Protein AF-A0A425DMA1-F1 (afdb_monomer_lite)

Organism: Aphanomyces astaci (NCBI:txid112090)

Secondary structure (DSSP, 8-state):
-PPPPPHHHHHHHHHHHHHHHHHHTHHHHHHHHT-TT-TT--EEE-SSS--EEETT--HHHHHHHHTSTT-----PPPP-PPPPP------------SS-HHHHHTTHHHHHTTT-S-TT------SSB--TT-TTTTTT---TT----TTT--SS--BSSSHHHHHHHHHH---

pLDDT: mean 86.54, std 12.73, range [43.91, 97.31]

Structure (mmCIF, N/CA/C/O backbone):
data_AF-A0A425DMA1-F1
#
_entry.id   AF-A0A425DMA1-F1
#
loop_
_atom_site.group_PDB
_atom_site.id
_atom_site.type_symbol
_atom_site.label_atom_id
_atom_site.label_alt_id
_atom_site.label_comp_id
_atom_site.label_asym_id
_atom_site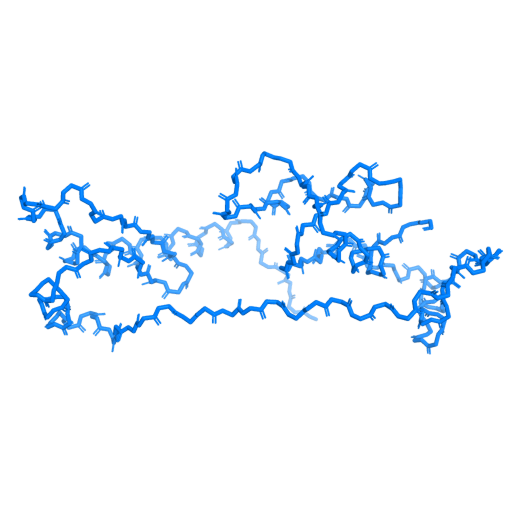.label_entity_id
_atom_site.label_seq_id
_atom_site.pdbx_PDB_ins_code
_atom_site.Cartn_x
_atom_site.Cartn_y
_atom_site.Cartn_z
_atom_site.occupancy
_atom_site.B_iso_or_equiv
_atom_site.auth_seq_id
_atom_site.auth_comp_id
_atom_site.auth_asym_id
_atom_site.auth_atom_id
_atom_site.pdbx_PDB_model_num
ATOM 1 N N . MET A 1 1 ? -14.440 -2.393 -22.912 1.00 43.91 1 MET A N 1
ATOM 2 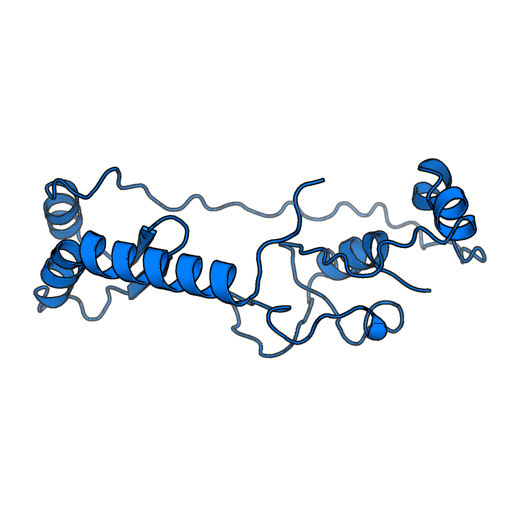C CA . MET A 1 1 ? -14.110 -2.270 -21.476 1.00 43.91 1 MET A CA 1
ATOM 3 C C . MET A 1 1 ? -14.973 -1.163 -20.894 1.00 43.91 1 MET A C 1
ATOM 5 O O . MET A 1 1 ? -15.218 -0.213 -21.632 1.00 43.91 1 MET A O 1
ATOM 9 N N . PRO A 1 2 ? -15.470 -1.274 -19.651 1.00 53.84 2 PRO A N 1
ATOM 10 C CA . PRO A 1 2 ? -16.084 -0.132 -18.979 1.00 53.84 2 PRO A CA 1
ATOM 11 C C . PRO A 1 2 ? -15.064 1.007 -18.866 1.00 53.84 2 PRO A C 1
ATOM 13 O O . PRO A 1 2 ? -13.867 0.754 -18.709 1.00 53.84 2 PRO A O 1
ATOM 16 N N . SER A 1 3 ? -15.529 2.249 -18.997 1.00 66.88 3 SER A N 1
ATOM 17 C CA . SER A 1 3 ? -14.685 3.427 -18.799 1.00 66.88 3 SER A CA 1
ATOM 18 C C . SER A 1 3 ? -14.119 3.430 -17.373 1.00 66.88 3 SER A C 1
ATOM 20 O O . SER A 1 3 ? -14.842 3.053 -16.447 1.00 66.88 3 SER A O 1
ATOM 22 N N . PRO A 1 4 ? -12.856 3.843 -17.171 1.00 73.25 4 PRO A N 1
ATOM 23 C CA . PRO A 1 4 ? -12.307 3.980 -15.830 1.00 73.25 4 PRO A CA 1
ATOM 24 C C . PRO A 1 4 ? -13.129 4.991 -15.008 1.00 73.25 4 PRO A C 1
ATOM 26 O O . PRO A 1 4 ? -13.660 5.949 -15.583 1.00 73.25 4 PRO A O 1
ATOM 29 N N . PRO A 1 5 ? -13.249 4.787 -13.683 1.00 76.94 5 PRO A N 1
ATOM 30 C CA . PRO A 1 5 ? -13.971 5.700 -12.805 1.00 76.94 5 PRO A CA 1
ATOM 31 C C . PRO A 1 5 ? -13.381 7.108 -12.882 1.00 76.94 5 PRO A C 1
ATOM 33 O O . PRO A 1 5 ? -12.170 7.289 -13.044 1.00 76.94 5 PRO A O 1
ATOM 36 N N . THR A 1 6 ? -14.236 8.121 -12.759 1.00 85.25 6 THR A N 1
ATOM 37 C CA . THR A 1 6 ? -13.772 9.509 -12.755 1.00 85.25 6 THR A CA 1
ATOM 38 C C . THR A 1 6 ? -13.055 9.838 -11.442 1.00 85.25 6 THR A C 1
ATOM 40 O O . THR A 1 6 ? -13.169 9.135 -10.430 1.00 85.25 6 THR A O 1
ATOM 43 N N . ALA A 1 7 ? -12.329 10.959 -11.419 1.00 79.88 7 ALA A N 1
ATOM 44 C CA . ALA A 1 7 ? -11.742 11.476 -10.183 1.00 79.88 7 ALA A CA 1
ATOM 45 C C . ALA A 1 7 ? -12.810 11.809 -9.118 1.00 79.88 7 ALA A C 1
ATOM 47 O O . ALA A 1 7 ? -12.528 11.726 -7.923 1.00 79.88 7 ALA A O 1
ATOM 48 N N . ALA A 1 8 ? -14.027 12.174 -9.541 1.00 83.69 8 ALA A N 1
ATOM 49 C CA . ALA A 1 8 ? -15.148 12.429 -8.641 1.00 83.69 8 ALA A CA 1
ATOM 50 C C . ALA A 1 8 ? -15.667 11.126 -8.018 1.00 83.69 8 ALA A C 1
ATOM 52 O O . ALA A 1 8 ? -15.777 11.050 -6.797 1.00 83.69 8 ALA A O 1
ATOM 53 N N . ASP A 1 9 ? -15.874 10.083 -8.829 1.00 85.94 9 ASP A N 1
ATOM 54 C CA . ASP A 1 9 ? -16.305 8.762 -8.346 1.00 85.94 9 ASP A CA 1
ATOM 55 C C . ASP A 1 9 ? -15.293 8.174 -7.356 1.00 85.94 9 ASP A C 1
ATOM 57 O O . ASP A 1 9 ? -15.656 7.669 -6.295 1.00 85.94 9 ASP A O 1
ATOM 61 N N . SER A 1 10 ? -14.001 8.307 -7.673 1.00 86.56 10 SER A N 1
ATOM 62 C CA . SER A 1 10 ? -12.915 7.830 -6.811 1.00 86.56 10 SER A CA 1
ATOM 63 C C . SER A 1 10 ? -12.895 8.557 -5.463 1.00 86.56 10 SER A C 1
ATOM 65 O O . SER A 1 10 ? -12.689 7.933 -4.425 1.00 86.56 10 SER A O 1
ATOM 67 N N . ARG A 1 11 ? -13.142 9.873 -5.455 1.00 90.06 11 ARG A N 1
ATOM 68 C CA . ARG A 1 11 ? -13.210 10.672 -4.224 1.00 90.06 11 ARG A CA 1
ATOM 69 C C . ARG A 1 11 ? -14.406 10.279 -3.364 1.00 90.06 11 ARG A C 1
ATOM 71 O O . ARG A 1 11 ? -14.234 10.065 -2.171 1.00 90.06 11 ARG A O 1
ATOM 78 N N . LEU A 1 12 ? -15.578 10.118 -3.977 1.00 93.94 12 LEU A N 1
ATOM 79 C CA . LEU A 1 12 ? -16.786 9.682 -3.277 1.00 93.94 12 LEU A CA 1
ATOM 80 C C . LEU A 1 12 ? -16.590 8.318 -2.610 1.00 93.94 12 LEU A C 1
ATOM 82 O O . LEU A 1 12 ? -16.952 8.154 -1.449 1.00 93.94 12 LEU A O 1
ATOM 86 N N . ALA A 1 13 ? -15.965 7.361 -3.303 1.00 94.00 13 ALA A N 1
ATOM 87 C CA . ALA A 1 13 ? -15.651 6.057 -2.722 1.00 94.00 13 ALA A CA 1
ATOM 88 C C . ALA A 1 13 ? -14.704 6.173 -1.513 1.00 94.00 13 ALA A C 1
ATOM 90 O O . ALA A 1 13 ? -14.955 5.566 -0.473 1.00 94.00 13 ALA A O 1
ATOM 91 N N . VAL A 1 14 ? -13.641 6.979 -1.626 1.00 94.50 14 VAL A N 1
ATOM 92 C CA . VAL A 1 14 ? -12.694 7.225 -0.524 1.00 94.50 14 VAL A CA 1
ATOM 93 C C . VAL A 1 14 ? -13.392 7.848 0.684 1.00 94.50 14 VAL A C 1
ATOM 95 O O . VAL A 1 14 ? -13.170 7.404 1.810 1.00 94.50 14 VAL A O 1
ATOM 98 N N . ASP A 1 15 ? -14.226 8.861 0.467 1.00 96.06 15 ASP A N 1
ATOM 99 C CA . ASP A 1 15 ? -14.917 9.561 1.550 1.00 96.06 15 ASP A CA 1
ATOM 100 C C . ASP A 1 15 ? -15.934 8.642 2.237 1.00 96.06 15 ASP A C 1
ATOM 102 O O . ASP A 1 15 ? -15.958 8.564 3.465 1.00 96.06 15 ASP A O 1
ATOM 106 N N . SER A 1 16 ? -16.686 7.858 1.460 1.00 96.75 16 SER A N 1
ATOM 107 C CA . SER A 1 16 ? -17.674 6.913 1.989 1.00 96.75 16 SER A CA 1
ATOM 108 C C . SER A 1 16 ? -17.027 5.800 2.821 1.00 96.75 16 SER A C 1
ATOM 110 O O . SER A 1 16 ? -17.519 5.465 3.898 1.00 96.75 16 SER A O 1
ATOM 112 N N . LEU A 1 17 ? -15.876 5.273 2.386 1.00 96.94 17 LEU A N 1
ATOM 113 C CA . LEU A 1 17 ? -15.123 4.286 3.164 1.00 96.94 17 LEU A CA 1
ATOM 114 C C . LEU A 1 17 ? -14.577 4.886 4.466 1.00 96.94 17 LEU A C 1
ATOM 116 O O . LEU A 1 17 ? -14.711 4.279 5.524 1.00 96.94 17 LEU A O 1
ATOM 120 N N . LYS A 1 18 ? -14.027 6.105 4.430 1.00 96.94 18 LYS A N 1
ATOM 121 C CA . LYS A 1 18 ? -13.549 6.796 5.641 1.00 96.94 18 LYS A CA 1
ATOM 122 C C . LYS A 1 18 ? -14.671 7.092 6.633 1.00 96.94 18 LYS A C 1
ATOM 124 O O . LYS A 1 18 ? -14.467 6.954 7.842 1.00 96.94 18 LYS A O 1
ATOM 129 N N . GLU A 1 19 ? -15.838 7.500 6.146 1.00 97.19 19 GLU A N 1
ATOM 130 C CA . GLU A 1 19 ? -17.023 7.725 6.974 1.00 97.19 19 GLU A CA 1
ATOM 131 C C . GLU A 1 19 ? -17.505 6.415 7.600 1.00 97.19 19 GLU A C 1
ATOM 133 O O . GLU A 1 19 ? -17.694 6.342 8.817 1.00 97.19 19 GLU A O 1
ATOM 138 N N . HIS A 1 20 ? -17.613 5.353 6.796 1.00 96.69 20 HIS A N 1
ATOM 139 C CA . HIS A 1 20 ? -17.974 4.025 7.279 1.00 96.69 20 HIS A CA 1
ATOM 140 C C . HIS A 1 20 ? -17.007 3.532 8.361 1.00 96.69 20 HIS A C 1
ATOM 142 O O . HIS A 1 20 ? -17.452 3.077 9.413 1.00 96.69 20 HIS A O 1
ATOM 148 N N . THR A 1 21 ? -15.696 3.680 8.155 1.00 96.69 21 THR A N 1
ATOM 149 C CA . THR A 1 21 ? -14.674 3.326 9.149 1.00 96.69 21 THR A CA 1
ATOM 150 C C . THR A 1 21 ? -14.778 4.167 10.412 1.00 96.69 21 THR A C 1
ATOM 152 O O . THR A 1 21 ? -14.658 3.640 11.515 1.00 96.69 21 THR A O 1
ATOM 155 N N . THR A 1 22 ? -15.035 5.469 10.282 1.00 95.38 22 THR A N 1
ATOM 156 C CA . THR A 1 22 ? -15.189 6.358 11.440 1.00 95.38 22 THR A CA 1
ATOM 157 C C . THR A 1 22 ? -16.365 5.929 12.305 1.00 95.38 22 THR A C 1
ATOM 159 O O . THR A 1 22 ? -16.204 5.797 13.518 1.00 95.38 22 THR A O 1
ATOM 162 N N . THR A 1 23 ? -17.509 5.659 11.678 1.00 96.38 23 THR A N 1
ATOM 163 C CA . THR A 1 23 ? -18.729 5.216 12.358 1.00 96.38 23 THR A CA 1
ATOM 164 C C . THR A 1 23 ? -18.558 3.829 12.971 1.00 96.38 23 THR A C 1
ATOM 166 O O . THR A 1 23 ? -18.815 3.647 14.157 1.00 96.38 23 THR A O 1
ATOM 169 N N . SER A 1 24 ? -18.065 2.862 12.196 1.00 96.19 24 SER A N 1
ATOM 170 C CA . SER A 1 24 ? -17.965 1.460 12.627 1.00 96.19 24 SER A CA 1
ATOM 171 C C . SER A 1 24 ? -16.938 1.254 13.740 1.00 96.19 24 SER A C 1
ATOM 173 O O . SER A 1 24 ? -17.091 0.357 14.556 1.00 96.19 24 SER A O 1
ATOM 175 N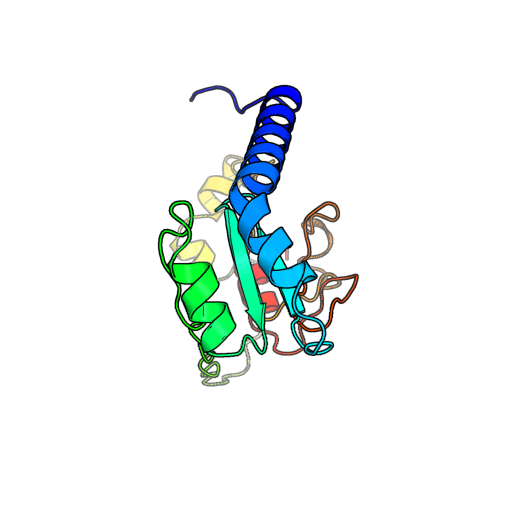 N . GLN A 1 25 ? -15.903 2.095 13.816 1.00 95.81 25 GLN A N 1
ATOM 176 C CA . GLN A 1 25 ? -14.872 2.002 14.857 1.00 95.81 25 GLN A CA 1
ATOM 177 C C . GLN A 1 25 ? -15.156 2.888 16.080 1.00 95.81 25 GLN A C 1
ATOM 179 O O . GLN A 1 25 ? -14.326 2.952 16.990 1.00 95.81 25 GLN A O 1
ATOM 184 N N . ALA A 1 26 ? -16.287 3.601 16.123 1.00 94.88 26 ALA A N 1
ATOM 185 C CA . ALA A 1 26 ? -16.561 4.594 17.161 1.00 94.88 26 ALA A CA 1
ATOM 186 C C . ALA A 1 26 ? -16.576 3.990 18.577 1.00 94.88 26 ALA A C 1
ATOM 188 O O . ALA A 1 26 ? -15.928 4.533 19.476 1.00 94.88 26 ALA A O 1
ATOM 189 N N . SER A 1 27 ? -17.244 2.850 18.783 1.00 95.06 27 SER A N 1
ATOM 190 C CA . SER A 1 27 ? -17.326 2.228 20.113 1.00 95.06 27 SER A CA 1
ATOM 191 C C . SER A 1 27 ? -15.981 1.661 20.561 1.00 95.06 27 SER A C 1
ATOM 193 O O . SER A 1 27 ? -15.600 1.838 21.717 1.00 95.06 27 SER A O 1
ATOM 195 N N . VAL A 1 28 ? -15.212 1.057 19.645 1.00 94.19 28 VAL A N 1
ATOM 196 C CA . VAL A 1 28 ? -13.848 0.575 19.930 1.00 94.19 28 VAL A CA 1
ATOM 197 C C . VAL A 1 28 ? -12.948 1.743 20.344 1.00 94.19 28 VAL A C 1
ATOM 199 O O . VAL A 1 28 ? -12.270 1.669 21.367 1.00 94.19 28 VAL A O 1
ATOM 202 N N . LYS A 1 29 ? -12.991 2.866 19.613 1.00 91.50 29 LYS A N 1
ATOM 203 C CA . LYS A 1 29 ? -12.256 4.094 19.968 1.00 91.50 29 LYS A CA 1
ATOM 204 C C . LYS A 1 29 ? -12.680 4.654 21.325 1.00 91.50 29 LYS A C 1
ATOM 206 O O . LYS A 1 29 ? -11.826 5.109 22.079 1.00 91.50 29 LYS A O 1
ATOM 211 N N . SER A 1 30 ? -13.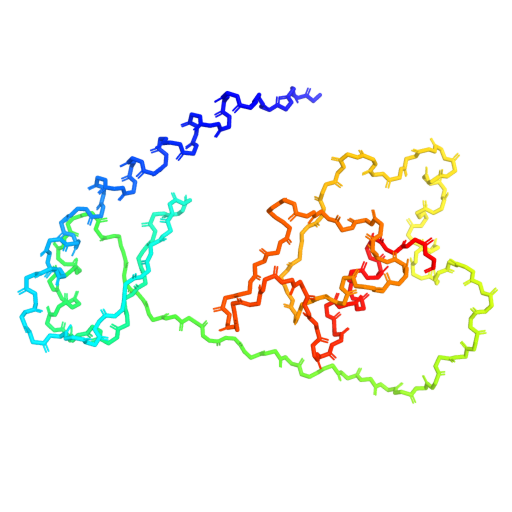970 4.598 21.656 1.00 91.00 30 SER A N 1
ATOM 212 C CA . SER A 1 30 ? -14.468 5.023 22.967 1.00 91.00 30 SER A CA 1
ATOM 213 C C . SER A 1 30 ? -13.941 4.135 24.099 1.00 91.00 30 SER A C 1
ATOM 215 O O . SER A 1 30 ? -13.489 4.655 25.117 1.00 91.00 30 SER A O 1
ATOM 217 N N . LEU A 1 31 ? -13.920 2.809 23.912 1.00 90.00 31 LEU A N 1
ATOM 218 C CA . LEU A 1 31 ? -13.312 1.881 24.872 1.00 90.00 31 LEU A CA 1
ATOM 219 C C . LEU A 1 31 ? -11.823 2.169 25.082 1.00 90.00 31 LEU A C 1
ATOM 221 O O . LEU A 1 31 ? -11.368 2.195 26.222 1.00 90.00 31 LEU A O 1
ATOM 225 N N . LEU A 1 32 ? -11.086 2.412 23.995 1.00 88.12 32 LEU A N 1
ATOM 226 C CA . LEU A 1 32 ? -9.657 2.728 24.028 1.00 88.12 32 LEU A CA 1
ATOM 227 C C . LEU A 1 32 ? -9.375 4.046 24.763 1.00 88.12 32 LEU A C 1
ATOM 229 O O . LEU A 1 32 ? -8.483 4.096 25.604 1.00 88.12 32 LEU A O 1
ATOM 233 N N . ALA A 1 33 ? -10.163 5.094 24.508 1.00 84.25 33 ALA A N 1
ATOM 234 C CA . ALA A 1 33 ? -9.996 6.403 25.146 1.00 84.25 33 ALA A CA 1
ATOM 235 C C . ALA A 1 33 ? -10.233 6.383 26.669 1.00 84.25 33 ALA A C 1
ATOM 237 O O . ALA A 1 33 ? -9.701 7.225 27.387 1.00 84.25 33 ALA A O 1
ATOM 238 N N . ASN A 1 34 ? -11.018 5.422 27.164 1.00 78.94 34 ASN A N 1
ATOM 239 C CA . ASN A 1 34 ? -11.363 5.292 28.581 1.00 78.94 34 ASN A CA 1
ATOM 240 C C . ASN A 1 34 ? -10.355 4.451 29.392 1.00 78.94 34 ASN A C 1
ATOM 242 O O . ASN A 1 34 ? -10.552 4.253 30.592 1.00 78.94 34 ASN A O 1
ATOM 246 N N . GLN A 1 35 ? -9.282 3.948 28.775 1.00 71.56 35 GLN A N 1
ATOM 247 C CA . GLN A 1 35 ? -8.242 3.173 29.459 1.00 71.56 35 GLN A CA 1
ATOM 248 C C . GLN A 1 35 ? -7.184 4.109 30.064 1.00 71.56 35 GLN A C 1
ATOM 250 O O . GLN A 1 35 ? -6.194 4.460 29.430 1.00 71.56 35 GLN A O 1
ATOM 255 N N . VAL A 1 36 ? -7.412 4.518 31.316 1.00 53.84 36 VAL A N 1
ATOM 256 C CA . VAL A 1 36 ? -6.615 5.521 32.058 1.00 53.84 36 VAL A CA 1
ATOM 257 C C . VAL A 1 36 ? -5.178 5.058 32.368 1.00 53.84 36 VAL A C 1
ATOM 259 O O . VAL A 1 36 ? -4.315 5.892 32.629 1.00 53.84 36 VAL A O 1
ATOM 262 N N . GLU A 1 37 ? -4.885 3.754 32.298 1.00 55.28 37 GLU A N 1
ATOM 263 C CA . GLU A 1 37 ? -3.569 3.197 32.668 1.00 55.28 37 GLU A CA 1
ATOM 264 C C . GLU A 1 37 ? -2.654 2.814 31.493 1.00 55.28 37 GLU A C 1
ATOM 266 O O . GLU A 1 37 ? -1.512 2.420 31.722 1.00 55.28 37 GLU A O 1
ATOM 271 N N . SER A 1 38 ? -3.091 2.945 30.237 1.00 52.66 38 SER A N 1
ATOM 272 C CA . SER A 1 38 ? -2.307 2.466 29.091 1.00 52.66 38 SER A CA 1
ATOM 273 C C . SER A 1 38 ? -1.816 3.595 28.192 1.00 52.66 38 SER A C 1
ATOM 275 O O . 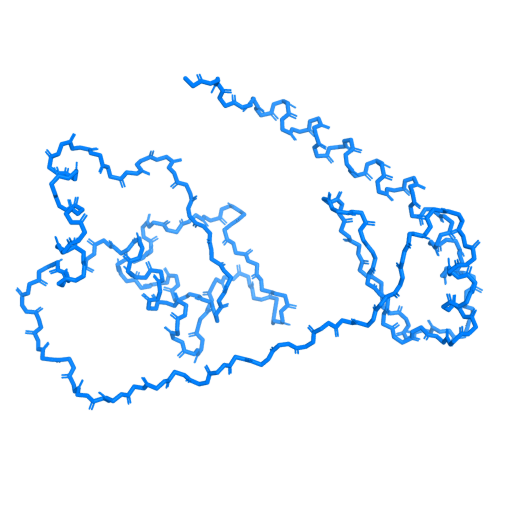SER A 1 38 ? -2.289 3.798 27.077 1.00 52.66 38 SER A O 1
ATOM 277 N N . THR A 1 39 ? -0.788 4.308 28.643 1.00 54.47 39 THR A N 1
ATOM 278 C CA . THR A 1 39 ? 0.014 5.186 27.772 1.00 54.47 39 THR A CA 1
ATOM 279 C C . THR A 1 39 ? 0.819 4.413 26.711 1.00 54.47 39 THR A C 1
ATOM 281 O O . THR A 1 39 ? 1.536 5.036 25.933 1.00 54.47 39 THR A O 1
ATOM 284 N N . ALA A 1 40 ? 0.705 3.079 26.665 1.00 63.69 40 ALA A N 1
ATOM 285 C CA . ALA A 1 40 ? 1.458 2.188 25.782 1.00 63.69 40 ALA A CA 1
ATOM 286 C C . ALA A 1 40 ? 0.628 1.548 24.651 1.00 63.69 40 ALA A C 1
ATOM 288 O O . ALA A 1 40 ? 1.203 0.835 23.827 1.00 63.69 40 ALA A O 1
ATOM 289 N N . VAL A 1 41 ? -0.696 1.753 24.607 1.00 71.50 41 VAL A N 1
ATOM 290 C CA . VAL A 1 41 ? -1.530 1.220 23.517 1.00 71.50 41 VAL A CA 1
ATOM 291 C C . VAL A 1 41 ? -1.408 2.116 22.288 1.00 71.50 41 VAL A C 1
ATOM 293 O O . VAL A 1 41 ? -1.912 3.241 22.265 1.00 71.50 41 VAL A O 1
ATOM 296 N N . GLU A 1 42 ? -0.744 1.605 21.253 1.00 75.88 42 GLU A N 1
ATOM 297 C CA . GLU A 1 42 ? -0.672 2.249 19.942 1.00 75.88 42 GLU A CA 1
ATOM 298 C C . GLU A 1 42 ? -1.815 1.748 19.058 1.00 75.88 42 GLU A C 1
ATOM 300 O O . GLU A 1 42 ? -2.126 0.557 19.039 1.00 75.88 42 GLU A O 1
ATOM 305 N N . VAL A 1 43 ? -2.470 2.670 18.345 1.00 85.62 43 VAL A N 1
ATOM 306 C CA . VAL A 1 43 ? -3.659 2.362 17.544 1.00 85.62 43 VAL A CA 1
ATOM 307 C C . VAL A 1 43 ? -3.473 2.832 16.107 1.00 85.62 43 VAL A C 1
ATOM 309 O O . VAL A 1 43 ? -3.394 4.031 15.833 1.00 85.62 43 VAL A O 1
ATOM 312 N N . GLY A 1 44 ? -3.464 1.881 15.178 1.00 88.31 44 GLY A N 1
ATOM 313 C CA . GLY A 1 44 ? -3.559 2.105 13.739 1.00 88.31 44 GLY A CA 1
ATOM 314 C C . GLY A 1 44 ? -4.968 1.816 13.221 1.00 88.31 44 GLY A C 1
ATOM 315 O O . GLY A 1 44 ? -5.678 0.973 13.764 1.00 88.31 44 GLY A O 1
ATOM 316 N N . THR A 1 45 ? -5.380 2.493 12.149 1.00 91.81 45 THR A N 1
ATOM 317 C CA . THR A 1 45 ? -6.654 2.219 11.465 1.00 91.81 45 THR A CA 1
ATOM 318 C C . THR A 1 45 ? -6.486 2.246 9.952 1.00 91.81 45 THR A C 1
ATOM 320 O O . THR A 1 45 ? -5.757 3.082 9.408 1.00 91.81 45 THR A O 1
ATOM 323 N N . THR A 1 46 ? -7.179 1.341 9.272 1.00 94.50 46 THR A N 1
ATOM 324 C CA . THR A 1 46 ? -7.288 1.276 7.816 1.00 94.50 46 THR A CA 1
ATOM 325 C C . THR A 1 46 ? -8.743 1.464 7.409 1.00 94.50 46 THR A C 1
ATOM 327 O O . THR A 1 46 ? -9.662 1.005 8.081 1.00 94.50 46 THR A O 1
ATOM 330 N N . TRP A 1 47 ? -8.973 2.165 6.297 1.00 95.81 47 TRP A N 1
ATOM 331 C CA . TRP A 1 47 ? -10.330 2.478 5.835 1.00 95.81 47 TRP A CA 1
ATOM 332 C C . TRP A 1 47 ? -10.803 1.616 4.662 1.00 95.81 47 TRP A C 1
ATOM 334 O O . TRP A 1 47 ? -11.999 1.533 4.414 1.00 95.81 47 TRP A O 1
ATOM 344 N N . ILE A 1 48 ? -9.890 0.957 3.940 1.00 94.19 48 ILE A N 1
ATOM 345 C CA . ILE A 1 48 ? -10.255 0.098 2.801 1.00 94.19 48 ILE A CA 1
ATOM 346 C C . ILE A 1 48 ? -10.950 -1.179 3.290 1.00 94.19 48 ILE A C 1
ATOM 348 O O . ILE A 1 48 ? -11.979 -1.567 2.748 1.00 94.19 48 ILE A O 1
ATOM 352 N N . ASP A 1 49 ? -10.398 -1.815 4.319 1.00 94.44 49 ASP A N 1
ATOM 353 C CA . ASP A 1 49 ? -10.913 -3.037 4.948 1.00 94.44 49 ASP A CA 1
ATOM 354 C C . ASP A 1 49 ? -11.530 -2.787 6.337 1.00 94.44 49 ASP A C 1
ATOM 356 O O . ASP A 1 49 ? -12.069 -3.710 6.940 1.00 94.44 49 ASP A O 1
ATOM 360 N N . CYS A 1 50 ? -11.504 -1.536 6.818 1.00 95.69 50 CYS A N 1
ATOM 361 C CA . CYS A 1 50 ? -12.065 -1.115 8.105 1.00 95.69 50 CYS A CA 1
ATOM 362 C C . CYS A 1 50 ? -11.437 -1.819 9.330 1.00 95.69 50 CYS A C 1
ATOM 364 O O . CYS A 1 50 ? -12.115 -2.076 10.329 1.00 95.69 50 CYS A O 1
ATOM 366 N N . SER A 1 51 ? -10.130 -2.085 9.295 1.00 95.69 51 SER A N 1
ATOM 367 C CA . SER A 1 51 ? -9.412 -2.772 10.377 1.00 95.69 51 SER A CA 1
ATOM 368 C C . SER A 1 51 ? -8.779 -1.802 11.385 1.00 95.69 51 SER A C 1
ATOM 370 O O . SER A 1 51 ? -8.524 -0.629 11.089 1.00 95.69 51 SER A O 1
ATOM 372 N N . MET A 1 52 ? -8.525 -2.295 12.602 1.00 94.25 52 MET A N 1
ATOM 373 C CA . MET A 1 52 ? -7.731 -1.610 13.628 1.00 94.25 52 MET A CA 1
ATOM 374 C C . MET A 1 52 ? -6.550 -2.488 14.041 1.00 94.25 52 MET A C 1
ATOM 376 O O . MET A 1 52 ? -6.712 -3.691 14.231 1.00 94.25 52 MET A O 1
ATOM 380 N N . TYR A 1 53 ? -5.388 -1.867 14.216 1.00 92.38 53 TYR A N 1
ATOM 381 C CA . TYR A 1 53 ? -4.193 -2.479 14.795 1.00 92.38 53 TYR A CA 1
ATOM 382 C C . TYR A 1 53 ? -4.016 -1.887 16.183 1.00 92.38 53 TYR A C 1
ATOM 384 O O . TYR A 1 53 ? -3.991 -0.665 16.308 1.00 92.38 53 TYR A O 1
ATOM 392 N N . ILE A 1 54 ? -3.977 -2.729 17.211 1.00 91.44 54 ILE A N 1
ATOM 393 C CA . ILE A 1 54 ? -3.920 -2.290 18.605 1.00 91.44 54 ILE A CA 1
ATOM 394 C C . ILE A 1 54 ? -2.759 -3.024 19.266 1.00 91.44 54 ILE A C 1
ATOM 396 O O . ILE A 1 54 ? -2.865 -4.219 19.544 1.00 91.44 54 ILE A O 1
ATOM 400 N N . ASP A 1 55 ? -1.670 -2.308 19.516 1.00 88.81 55 ASP A N 1
ATOM 401 C CA . ASP A 1 55 ? -0.505 -2.857 20.206 1.00 88.81 55 ASP A CA 1
ATOM 402 C C . ASP A 1 55 ? -0.682 -2.760 21.723 1.00 88.81 55 ASP A C 1
ATOM 404 O O . ASP A 1 55 ? -1.346 -1.859 22.234 1.00 88.81 55 ASP A O 1
ATOM 408 N N . ASN A 1 56 ? -0.083 -3.702 22.458 1.00 87.31 56 ASN A N 1
ATOM 409 C CA . ASN A 1 56 ? -0.077 -3.737 23.928 1.00 87.31 56 ASN A CA 1
ATOM 410 C C . ASN A 1 56 ? -1.475 -3.717 24.588 1.00 87.31 56 ASN A C 1
ATOM 412 O O . ASN A 1 56 ? -1.628 -3.234 25.712 1.00 87.31 56 ASN A O 1
ATOM 416 N N . ALA A 1 57 ? -2.508 -4.238 23.917 1.00 87.69 57 ALA A N 1
ATOM 417 C CA . ALA A 1 57 ? -3.847 -4.336 24.492 1.00 87.69 57 ALA A CA 1
ATOM 418 C C . ALA A 1 57 ? -3.888 -5.374 25.635 1.00 87.69 57 ALA A C 1
ATOM 420 O O . ALA A 1 57 ? -3.605 -6.551 25.391 1.00 87.69 57 ALA A O 1
ATOM 421 N N . PRO A 1 58 ? -4.275 -4.998 26.870 1.00 88.00 58 PRO A N 1
ATOM 422 C CA . PRO A 1 58 ? -4.446 -5.970 27.943 1.00 88.00 58 PRO A CA 1
ATOM 423 C C . PRO A 1 58 ? -5.636 -6.898 27.662 1.00 88.00 58 PRO A C 1
ATOM 425 O O . PRO A 1 58 ? -6.594 -6.534 26.975 1.00 88.00 58 PRO A O 1
ATOM 428 N N . THR A 1 59 ? -5.598 -8.109 28.222 1.00 90.31 59 THR A N 1
ATOM 429 C CA . THR A 1 59 ? -6.602 -9.155 27.965 1.00 90.31 59 THR A CA 1
ATOM 430 C C . THR A 1 59 ? -8.035 -8.702 28.257 1.00 90.31 59 THR A C 1
ATOM 432 O O . THR A 1 59 ? -8.950 -9.055 27.513 1.00 90.31 59 THR A O 1
ATOM 435 N N . ASP A 1 60 ? -8.256 -7.904 29.305 1.00 91.19 60 ASP A N 1
ATOM 436 C CA . ASP A 1 60 ? -9.589 -7.396 29.647 1.00 91.19 60 ASP A CA 1
ATOM 437 C C . ASP A 1 60 ? -10.118 -6.414 28.586 1.00 91.19 60 ASP A C 1
ATOM 439 O O . ASP A 1 60 ? -11.309 -6.423 28.271 1.00 91.19 60 ASP A O 1
ATOM 443 N N . LEU A 1 61 ? -9.241 -5.594 27.996 1.00 90.38 61 LEU A N 1
ATOM 444 C CA . LEU A 1 61 ? -9.587 -4.705 26.892 1.00 90.38 61 LEU A CA 1
ATOM 445 C C . LEU A 1 61 ? -9.923 -5.508 25.635 1.00 90.38 61 LEU A C 1
ATOM 447 O O . LEU A 1 61 ? -10.940 -5.228 25.005 1.00 90.38 61 LEU A O 1
ATOM 451 N N . VAL A 1 62 ? -9.134 -6.534 25.303 1.00 93.19 62 VAL A N 1
ATOM 452 C CA . VAL A 1 62 ? -9.421 -7.423 24.163 1.00 93.19 62 VAL A CA 1
ATOM 453 C C . VAL A 1 62 ? -10.795 -8.080 24.319 1.00 93.19 62 VAL A C 1
ATOM 455 O O . VAL A 1 62 ? -11.575 -8.093 23.371 1.00 93.19 62 VAL A O 1
ATOM 458 N N . GLN A 1 63 ? -11.138 -8.555 25.520 1.00 94.56 63 GLN A N 1
ATOM 459 C CA . GLN A 1 63 ? -12.457 -9.133 25.804 1.00 94.56 63 GLN A CA 1
ATOM 460 C C . GLN A 1 63 ? -13.594 -8.113 25.662 1.00 94.56 63 GLN A C 1
ATOM 462 O O . GLN A 1 63 ? -14.630 -8.432 25.078 1.00 94.56 63 GLN A O 1
ATOM 467 N N . LYS A 1 64 ? -13.406 -6.879 26.152 1.00 94.88 64 LYS A N 1
ATOM 468 C CA . LYS A 1 64 ? -14.388 -5.792 25.990 1.00 94.88 64 LYS A CA 1
ATOM 469 C C . LYS A 1 64 ? -14.599 -5.434 24.518 1.00 94.88 64 LYS A C 1
ATOM 471 O O . LYS A 1 64 ? -15.736 -5.228 24.112 1.00 94.88 64 LYS A O 1
ATOM 476 N N . ILE A 1 65 ? -13.526 -5.391 23.724 1.00 95.12 65 ILE A N 1
ATOM 477 C CA . ILE A 1 65 ? -13.597 -5.138 22.279 1.00 95.12 65 ILE A CA 1
ATOM 478 C C . ILE A 1 65 ? -14.301 -6.301 21.570 1.00 95.12 65 ILE A C 1
ATOM 480 O O . ILE A 1 65 ? -15.206 -6.063 20.781 1.00 95.12 65 ILE A O 1
ATOM 484 N N . ALA A 1 66 ? -13.956 -7.553 21.883 1.00 96.75 66 ALA A N 1
ATOM 485 C CA . ALA A 1 66 ? -14.565 -8.740 21.274 1.00 96.75 66 ALA A CA 1
ATOM 486 C C . ALA A 1 66 ? -16.074 -8.869 21.545 1.00 96.75 66 ALA A C 1
ATOM 488 O O . ALA A 1 66 ? -16.779 -9.534 20.792 1.00 96.75 66 ALA A O 1
ATOM 489 N N . ALA A 1 67 ? -16.569 -8.255 22.623 1.00 97.31 67 ALA A N 1
ATOM 490 C CA . ALA A 1 67 ? -17.987 -8.242 22.965 1.00 97.31 67 ALA A CA 1
ATOM 491 C C . ALA A 1 67 ? -18.811 -7.223 22.152 1.00 97.31 67 ALA A C 1
ATOM 493 O O . ALA A 1 67 ? -20.041 -7.243 22.230 1.00 97.31 67 ALA A O 1
ATOM 494 N N . LEU A 1 68 ? -18.166 -6.324 21.400 1.00 96.88 68 LEU A N 1
ATOM 495 C CA . LEU A 1 68 ? -18.857 -5.343 20.566 1.00 96.88 68 LEU A CA 1
ATOM 496 C C . LEU A 1 68 ? -19.446 -6.016 19.312 1.00 96.88 68 LEU A C 1
ATOM 498 O O . LEU A 1 68 ? -18.717 -6.710 18.603 1.00 96.88 68 LEU A O 1
ATOM 502 N N . PRO A 1 69 ? -20.738 -5.805 18.992 1.00 96.50 69 PRO A N 1
ATOM 503 C CA . PRO A 1 69 ? -21.395 -6.462 17.859 1.00 96.50 69 PRO A CA 1
ATOM 504 C C . PRO A 1 69 ? -20.797 -6.091 16.493 1.00 96.50 69 PRO A C 1
ATOM 506 O O . PRO A 1 69 ? -20.918 -6.862 15.543 1.00 96.50 69 PRO A O 1
ATOM 509 N N . GLU A 1 70 ? -20.154 -4.929 16.377 1.00 95.38 70 GLU A N 1
ATOM 510 C CA . GLU A 1 70 ? -19.432 -4.501 15.176 1.00 95.38 70 GLU A CA 1
ATOM 511 C C . GLU A 1 70 ? -18.086 -5.221 14.967 1.00 95.38 70 GLU A C 1
ATOM 513 O O . GLU A 1 70 ? -17.536 -5.186 13.864 1.00 95.38 70 GLU A O 1
ATOM 518 N N . VAL A 1 71 ? -17.539 -5.889 15.990 1.00 97.12 71 VAL A N 1
ATOM 519 C CA . VAL A 1 71 ? -16.246 -6.578 15.902 1.00 97.12 71 VAL A CA 1
ATOM 520 C C . VAL A 1 71 ? -16.449 -7.991 15.372 1.00 97.12 71 VAL A C 1
ATOM 522 O O . VAL A 1 71 ? -16.914 -8.893 16.062 1.00 97.12 71 VAL A O 1
ATOM 525 N N . LYS A 1 72 ? -16.051 -8.202 14.115 1.00 96.88 72 LYS A N 1
ATOM 526 C CA . LYS A 1 72 ? -16.168 -9.506 13.448 1.00 96.88 72 LYS A CA 1
ATOM 527 C C . LYS A 1 72 ? -15.173 -10.549 13.968 1.00 96.88 72 LYS A C 1
ATOM 529 O O . LYS A 1 72 ? -15.515 -11.725 14.066 1.00 96.88 72 LYS A O 1
ATOM 534 N N . SER A 1 73 ? -13.931 -10.147 14.226 1.00 96.06 73 SER A N 1
ATOM 535 C CA . SER A 1 73 ? -12.847 -11.043 14.646 1.00 96.06 73 SER A CA 1
ATOM 536 C C . SER A 1 73 ? -11.669 -10.261 15.217 1.00 96.06 73 SER A C 1
ATOM 538 O O . SER A 1 73 ? -11.416 -9.140 14.783 1.00 96.06 73 SER A O 1
ATOM 540 N N . ILE A 1 74 ? -10.911 -10.893 16.114 1.00 96.44 74 ILE A N 1
ATOM 541 C CA . ILE A 1 74 ? -9.629 -10.402 16.633 1.00 96.44 74 ILE A CA 1
ATOM 542 C C . ILE A 1 74 ? -8.604 -11.526 16.470 1.00 96.44 74 ILE A C 1
ATOM 544 O O . ILE A 1 74 ? -8.902 -12.676 16.792 1.00 96.44 74 ILE A O 1
ATOM 548 N N . TYR A 1 75 ? -7.422 -11.204 15.955 1.00 94.44 75 TYR A N 1
ATOM 549 C CA . TYR A 1 75 ? -6.326 -12.149 15.766 1.00 94.44 75 TYR A CA 1
ATOM 550 C C . TYR A 1 75 ? -4.979 -11.436 15.898 1.00 94.44 75 TYR A C 1
ATOM 552 O O . TYR A 1 75 ? -4.880 -10.230 15.675 1.00 94.44 75 TYR A O 1
ATOM 560 N N . GLU A 1 76 ? -3.948 -12.193 16.261 1.00 91.75 76 GLU A N 1
ATOM 561 C CA . GLU A 1 76 ? -2.575 -11.694 16.307 1.00 91.75 76 GLU A CA 1
ATOM 562 C C . GLU A 1 76 ? -2.012 -11.504 14.888 1.00 91.75 76 GLU A C 1
ATOM 564 O O . GLU A 1 76 ? -2.352 -12.274 13.981 1.00 91.75 76 GLU A O 1
ATOM 569 N N . PRO A 1 77 ? -1.147 -10.498 14.666 1.00 87.06 77 PRO A N 1
ATOM 570 C CA . PRO A 1 77 ? -0.531 -10.284 13.366 1.00 87.06 77 PRO A CA 1
ATOM 571 C C . PRO A 1 77 ? 0.344 -11.478 12.972 1.00 87.06 77 PRO A C 1
ATOM 573 O O . PRO A 1 77 ? 1.133 -11.995 13.760 1.00 87.06 77 PRO A O 1
ATOM 576 N N . VAL A 1 78 ? 0.236 -11.893 11.711 1.00 86.25 78 VAL A N 1
ATOM 577 C CA . VAL A 1 78 ? 1.116 -12.919 11.147 1.00 86.25 78 VAL A CA 1
ATOM 578 C C . VAL A 1 78 ? 2.457 -12.276 10.809 1.00 86.25 78 VAL A C 1
ATOM 580 O O . VAL A 1 78 ? 2.529 -11.399 9.948 1.00 86.25 78 VAL A O 1
ATOM 583 N N . VAL A 1 79 ? 3.526 -12.734 11.461 1.00 82.81 79 VAL A N 1
ATOM 584 C CA . VAL A 1 79 ? 4.897 -12.332 11.128 1.00 82.81 79 VAL A CA 1
ATOM 585 C C . VAL A 1 79 ? 5.428 -13.260 10.039 1.00 82.81 79 VAL A C 1
ATOM 587 O O . VAL A 1 79 ? 5.478 -14.477 10.217 1.00 82.81 79 VAL A O 1
ATOM 590 N N . MET A 1 80 ? 5.804 -12.682 8.898 1.00 79.00 80 MET A N 1
ATOM 591 C CA . MET A 1 80 ? 6.430 -13.400 7.790 1.00 79.00 80 MET A CA 1
ATOM 592 C C . MET A 1 80 ? 7.898 -12.996 7.680 1.00 79.00 80 MET A C 1
ATOM 594 O O . MET A 1 80 ? 8.209 -11.814 7.566 1.00 79.00 80 MET A O 1
ATOM 598 N N . GLU A 1 81 ? 8.785 -13.986 7.676 1.00 74.62 81 GLU A N 1
ATOM 599 C CA . GLU A 1 81 ? 10.214 -13.790 7.433 1.00 74.62 81 GLU A CA 1
ATOM 600 C C . GLU A 1 81 ? 10.507 -13.903 5.936 1.00 74.62 81 GLU A C 1
ATOM 602 O O . GLU A 1 81 ? 10.089 -14.860 5.275 1.00 74.62 81 GLU A O 1
ATOM 607 N N . LEU A 1 82 ? 11.249 -12.937 5.393 1.00 67.19 82 LEU A N 1
ATOM 608 C CA . LEU A 1 82 ? 11.728 -13.022 4.019 1.00 67.19 82 LEU A CA 1
ATOM 609 C C . LEU A 1 82 ? 12.859 -14.049 3.948 1.00 67.19 82 LEU A C 1
ATOM 611 O O . LEU A 1 82 ? 13.874 -13.940 4.636 1.00 67.19 82 LEU A O 1
ATOM 615 N N . SER A 1 83 ? 12.711 -15.044 3.075 1.00 69.94 83 SER A N 1
ATOM 616 C CA . SER A 1 83 ? 13.815 -15.947 2.765 1.00 69.94 83 SER A CA 1
ATOM 617 C C . SER A 1 83 ? 14.967 -15.161 2.146 1.00 69.94 83 SER A C 1
ATOM 619 O O . SER A 1 83 ? 14.747 -14.353 1.243 1.00 69.94 83 SER A O 1
ATOM 621 N N . GLN A 1 84 ? 16.198 -15.446 2.570 1.00 66.31 84 GLN A N 1
ATOM 622 C CA . GLN A 1 84 ? 17.375 -14.874 1.926 1.00 66.31 84 GLN A CA 1
ATOM 623 C C . GLN A 1 84 ? 17.418 -15.267 0.448 1.00 66.31 84 GLN A C 1
ATOM 625 O O . GLN A 1 84 ? 17.191 -16.425 0.082 1.00 66.31 84 GLN A O 1
ATOM 630 N N . THR A 1 85 ? 17.745 -14.297 -0.401 1.00 64.38 85 THR A N 1
ATOM 631 C CA . THR A 1 85 ? 18.019 -14.542 -1.813 1.00 64.38 85 THR A CA 1
ATOM 632 C C . THR A 1 85 ? 19.201 -15.497 -1.934 1.00 64.38 85 THR A C 1
ATOM 634 O O . THR A 1 85 ? 20.310 -15.180 -1.504 1.00 64.38 85 THR A O 1
ATOM 637 N N . LYS A 1 86 ? 18.979 -16.670 -2.532 1.00 65.38 86 LYS A N 1
ATOM 638 C CA . LYS A 1 86 ? 20.067 -17.559 -2.944 1.00 65.38 86 LYS A CA 1
ATOM 639 C C . LYS A 1 86 ? 20.622 -17.030 -4.257 1.00 65.38 86 LYS A C 1
ATOM 641 O O . LYS A 1 86 ? 19.994 -17.217 -5.295 1.00 65.38 86 LYS A O 1
ATOM 646 N N . SER A 1 87 ? 21.763 -16.354 -4.200 1.00 62.03 87 SER A N 1
ATOM 647 C CA . SER A 1 87 ? 22.536 -16.068 -5.400 1.00 62.03 87 SER A CA 1
ATOM 648 C C . SER A 1 87 ? 23.648 -17.102 -5.499 1.00 62.03 87 SER A C 1
ATOM 650 O O . SER A 1 87 ? 24.582 -17.094 -4.699 1.00 62.03 87 SER A O 1
ATOM 652 N N . ASP A 1 88 ? 23.548 -18.011 -6.467 1.00 59.12 88 ASP A N 1
ATOM 653 C CA . ASP A 1 88 ? 24.731 -18.712 -6.960 1.00 59.12 88 ASP A CA 1
ATOM 654 C C . ASP A 1 88 ? 25.477 -17.698 -7.832 1.00 59.12 88 ASP A C 1
ATOM 656 O O . ASP A 1 88 ? 25.337 -17.710 -9.056 1.00 59.12 88 ASP A O 1
ATOM 660 N N . ASP A 1 89 ? 26.176 -16.755 -7.188 1.00 53.31 89 ASP A N 1
ATOM 661 C CA . ASP A 1 89 ? 26.885 -15.648 -7.832 1.00 53.31 89 ASP A CA 1
ATOM 662 C C . ASP A 1 89 ? 27.929 -16.190 -8.816 1.00 53.31 89 ASP A C 1
ATOM 664 O O . ASP A 1 89 ? 29.119 -16.324 -8.527 1.00 53.31 89 ASP A O 1
ATOM 668 N N . LYS A 1 90 ? 27.498 -16.476 -10.042 1.00 58.19 90 LYS A N 1
ATOM 669 C CA . LYS A 1 90 ? 28.348 -16.232 -11.192 1.00 58.19 90 LYS A CA 1
ATOM 670 C C . LYS A 1 90 ? 28.270 -14.735 -11.444 1.00 58.19 90 LYS A C 1
ATOM 672 O O . LYS A 1 90 ? 27.158 -14.222 -11.573 1.00 58.19 90 LYS A O 1
ATOM 677 N N . PRO A 1 91 ? 29.416 -14.038 -11.544 1.00 55.97 91 PRO A N 1
ATOM 678 C CA . PRO A 1 91 ? 29.427 -12.675 -12.039 1.00 55.97 91 PRO A CA 1
ATOM 679 C C . PRO A 1 91 ? 28.572 -12.637 -13.296 1.00 55.97 91 PRO A C 1
ATOM 681 O O . PRO A 1 91 ? 28.756 -13.490 -14.176 1.00 55.97 91 PRO A O 1
ATOM 684 N N . ALA A 1 92 ? 27.630 -11.694 -13.359 1.00 57.09 92 ALA A N 1
ATOM 685 C CA . ALA A 1 92 ? 26.952 -11.409 -14.606 1.00 57.09 92 ALA A CA 1
ATOM 686 C C . ALA A 1 92 ? 28.057 -11.254 -15.655 1.00 57.09 92 ALA A C 1
ATOM 688 O O . ALA A 1 92 ? 28.915 -10.374 -15.550 1.00 57.09 92 ALA A O 1
ATOM 689 N N . SER A 1 93 ? 28.104 -12.179 -16.619 1.00 53.06 93 SER A N 1
ATOM 690 C CA . SER A 1 93 ? 28.907 -11.938 -17.813 1.00 53.06 93 SER A CA 1
ATOM 691 C C . SER A 1 93 ? 28.423 -10.602 -18.364 1.00 53.06 93 SER A C 1
ATOM 693 O O . SER A 1 93 ? 27.225 -10.352 -18.245 1.00 53.06 93 SER A O 1
ATOM 695 N N . PRO A 1 94 ? 29.287 -9.727 -18.900 1.00 50.78 94 PRO A N 1
ATOM 696 C CA . PRO A 1 94 ? 28.824 -8.490 -19.507 1.00 50.78 94 PRO A CA 1
ATOM 697 C C . PRO A 1 94 ? 27.831 -8.865 -20.608 1.00 50.78 94 PRO A C 1
ATOM 699 O O . PRO A 1 94 ? 28.219 -9.282 -21.702 1.00 50.78 94 PRO A O 1
ATOM 702 N N . VAL A 1 95 ? 26.540 -8.821 -20.278 1.00 52.69 95 VAL A N 1
ATOM 703 C CA . VAL A 1 95 ? 25.466 -9.086 -21.214 1.00 52.69 95 VAL A CA 1
ATOM 704 C C . VAL A 1 95 ? 25.462 -7.845 -22.078 1.00 52.69 95 VAL A C 1
ATOM 706 O O . VAL A 1 95 ? 24.967 -6.792 -21.704 1.00 52.69 95 VAL A O 1
ATOM 709 N N . ASN A 1 96 ? 26.109 -7.959 -23.230 1.00 54.38 96 ASN A N 1
ATOM 710 C CA . ASN A 1 96 ? 26.179 -6.904 -24.233 1.00 54.38 96 ASN A CA 1
ATOM 711 C C . ASN A 1 96 ? 24.846 -6.783 -25.008 1.00 54.38 96 ASN A C 1
ATOM 713 O O . ASN A 1 96 ? 24.797 -6.205 -26.091 1.00 54.38 96 ASN A O 1
ATOM 717 N N . GLU A 1 97 ? 23.775 -7.395 -24.491 1.00 59.25 97 GLU A N 1
ATOM 718 C CA . GLU A 1 97 ? 22.429 -7.343 -25.040 1.00 59.25 97 GLU A CA 1
ATOM 719 C C . GLU A 1 97 ? 21.572 -6.403 -24.193 1.00 59.25 97 GLU A C 1
ATOM 721 O O . GLU A 1 97 ? 21.422 -6.601 -22.995 1.00 59.25 97 GLU A O 1
ATOM 726 N N . ALA A 1 98 ? 20.935 -5.426 -24.835 1.00 72.12 98 ALA A N 1
ATOM 727 C CA . ALA A 1 98 ? 20.042 -4.475 -24.170 1.00 72.12 98 ALA A CA 1
ATOM 728 C C . ALA A 1 98 ? 18.725 -5.093 -23.640 1.00 72.12 98 ALA A C 1
ATOM 730 O O . ALA A 1 98 ? 17.885 -4.375 -23.111 1.00 72.12 98 ALA A O 1
ATOM 731 N N . ILE A 1 99 ? 18.475 -6.394 -23.856 1.00 83.62 99 ILE A N 1
ATOM 732 C CA . ILE A 1 99 ? 17.229 -7.066 -23.457 1.00 83.62 99 ILE A CA 1
ATOM 733 C C . ILE A 1 99 ? 17.552 -8.437 -22.867 1.00 83.62 99 ILE A C 1
ATOM 735 O O . ILE A 1 99 ? 18.050 -9.317 -23.572 1.00 83.62 99 ILE A O 1
ATOM 739 N N . GLU A 1 100 ? 17.167 -8.630 -21.608 1.00 85.31 100 GLU A N 1
ATOM 740 C CA . GLU A 1 100 ? 17.355 -9.873 -20.861 1.00 85.31 100 GLU A CA 1
ATOM 741 C C . GLU A 1 100 ? 16.620 -11.074 -21.478 1.00 85.31 100 GLU A C 1
ATOM 743 O O . GLU A 1 100 ? 15.525 -10.963 -22.045 1.00 85.31 100 GLU A O 1
ATOM 748 N N . TRP A 1 101 ? 17.195 -12.270 -21.322 1.00 89.56 101 TRP A N 1
ATOM 749 C CA . TRP A 1 101 ? 16.670 -13.502 -21.929 1.00 89.56 101 TRP A CA 1
ATOM 750 C C . TRP A 1 101 ? 15.214 -13.795 -21.526 1.00 89.56 101 TRP A C 1
ATOM 752 O O . TRP A 1 101 ? 14.422 -14.254 -22.352 1.00 89.56 101 TRP A O 1
ATOM 762 N N . GLY A 1 102 ? 14.847 -13.516 -20.268 1.00 90.31 102 GLY A N 1
ATOM 763 C CA . GLY A 1 102 ? 13.502 -13.756 -19.740 1.00 90.31 102 GLY A CA 1
ATOM 764 C C . GLY A 1 102 ? 12.458 -12.876 -20.425 1.00 90.31 102 GLY A C 1
ATOM 765 O O . GLY A 1 102 ? 11.391 -13.357 -20.805 1.00 90.31 102 GLY A O 1
ATOM 766 N N . VAL A 1 103 ? 12.819 -11.618 -20.687 1.00 91.50 103 VAL A N 1
ATOM 767 C CA . VAL A 1 103 ? 11.992 -10.633 -21.397 1.00 91.50 103 VAL A CA 1
ATOM 768 C C . VAL A 1 103 ? 11.783 -11.051 -22.855 1.00 91.50 103 VAL A C 1
ATOM 770 O O . VAL A 1 103 ? 10.665 -10.992 -23.373 1.00 91.50 103 VAL A O 1
ATOM 773 N N . LYS A 1 104 ? 12.835 -11.555 -23.517 1.00 91.81 104 LYS A N 1
ATOM 774 C CA . LYS A 1 104 ? 12.728 -12.127 -24.871 1.00 91.81 104 LYS A CA 1
ATOM 775 C C . LYS A 1 104 ? 11.818 -13.355 -24.897 1.00 91.81 104 LYS A C 1
ATOM 777 O O . LYS A 1 104 ? 10.985 -13.479 -25.792 1.00 91.81 104 LYS A O 1
ATOM 782 N N . LYS A 1 105 ? 11.949 -14.248 -23.911 1.00 95.38 105 LYS A N 1
ATOM 783 C CA . LYS A 1 105 ? 11.191 -15.507 -23.844 1.00 95.38 105 LYS A CA 1
ATOM 784 C C . LYS A 1 105 ? 9.680 -15.286 -23.745 1.00 95.38 105 LYS A C 1
ATOM 786 O O 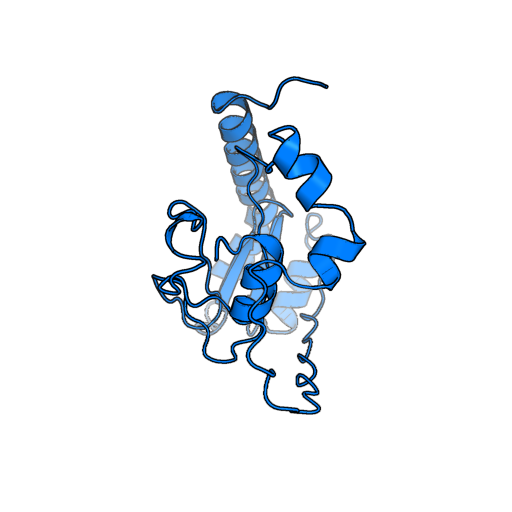. LYS A 1 105 ? 8.929 -16.048 -24.347 1.00 95.38 105 LYS A O 1
ATOM 791 N N . ILE A 1 106 ? 9.242 -14.240 -23.042 1.00 95.62 106 ILE A N 1
ATOM 792 C CA . ILE A 1 106 ? 7.820 -13.860 -22.950 1.00 95.62 106 ILE A CA 1
ATOM 793 C C . ILE A 1 106 ? 7.333 -13.006 -24.132 1.00 95.62 106 ILE A C 1
ATOM 795 O O . ILE A 1 106 ? 6.202 -12.535 -24.121 1.00 95.62 106 ILE A O 1
ATOM 799 N N . GLN A 1 107 ? 8.173 -12.797 -25.152 1.00 95.44 107 GLN A N 1
ATOM 800 C CA . GLN A 1 107 ? 7.862 -12.039 -26.369 1.00 95.44 107 GLN A CA 1
ATOM 801 C C . GLN A 1 107 ? 7.471 -10.566 -26.136 1.00 95.44 107 GLN A C 1
ATOM 803 O O . GLN A 1 107 ? 6.860 -9.948 -27.008 1.00 95.44 107 GLN A O 1
ATOM 808 N N . ALA A 1 108 ? 7.884 -9.958 -25.016 1.00 93.94 108 ALA A N 1
ATOM 809 C CA . ALA A 1 108 ? 7.630 -8.539 -24.748 1.00 93.94 108 ALA A CA 1
ATOM 810 C C . ALA A 1 108 ? 8.132 -7.597 -25.872 1.00 93.94 108 ALA A C 1
ATOM 812 O O . ALA A 1 108 ? 7.380 -6.699 -26.262 1.00 93.94 108 ALA A O 1
ATOM 813 N N . PRO A 1 109 ? 9.309 -7.826 -26.503 1.00 93.38 109 PRO A N 1
ATOM 814 C CA . PRO A 1 109 ? 9.768 -6.979 -27.606 1.00 93.38 109 PRO A CA 1
ATOM 815 C C . PRO A 1 109 ? 8.825 -6.942 -28.818 1.00 93.38 109 PRO A C 1
ATOM 817 O O . PRO A 1 109 ? 8.736 -5.913 -29.488 1.00 93.38 109 PRO A O 1
ATOM 820 N N . ALA A 1 110 ? 8.087 -8.025 -29.090 1.00 95.75 110 ALA A N 1
ATOM 821 C CA . ALA A 1 110 ? 7.136 -8.070 -30.201 1.00 95.75 110 ALA A CA 1
ATOM 822 C C . ALA A 1 110 ? 5.920 -7.154 -29.968 1.00 95.75 110 ALA A C 1
ATOM 824 O O . ALA A 1 110 ? 5.367 -6.615 -30.927 1.00 95.75 110 ALA A O 1
ATOM 825 N N . LEU A 1 111 ? 5.525 -6.945 -28.707 1.00 95.50 111 LEU A N 1
ATOM 826 C CA . LEU A 1 111 ? 4.473 -5.999 -28.320 1.00 95.50 111 LEU A CA 1
ATOM 827 C C . LEU A 1 111 ? 4.990 -4.557 -28.330 1.00 95.50 111 LEU A C 1
ATOM 829 O O . LEU A 1 111 ? 4.325 -3.666 -28.857 1.00 95.50 111 LEU A O 1
ATOM 833 N N . TRP A 1 112 ? 6.212 -4.326 -27.843 1.00 93.81 112 TRP A N 1
ATOM 834 C CA . TRP A 1 112 ? 6.841 -3.003 -27.894 1.00 93.81 112 TRP A CA 1
ATOM 835 C C . TRP A 1 112 ? 7.020 -2.495 -29.327 1.00 93.81 112 TRP A C 1
ATOM 837 O O . TRP A 1 112 ? 6.820 -1.305 -29.575 1.00 93.81 112 TRP A O 1
ATOM 847 N N . ALA A 1 113 ? 7.340 -3.387 -30.272 1.00 94.94 113 ALA A N 1
ATOM 848 C CA . ALA A 1 113 ? 7.417 -3.078 -31.703 1.00 94.94 113 ALA A CA 1
ATOM 849 C C . ALA A 1 113 ? 6.061 -2.662 -32.305 1.00 94.94 113 ALA A C 1
ATOM 851 O O . ALA A 1 113 ? 6.026 -1.942 -33.299 1.00 94.94 113 ALA A O 1
ATOM 852 N N . GLN A 1 114 ? 4.953 -3.066 -31.681 1.00 97.19 114 GLN A N 1
ATOM 853 C CA . GLN A 1 114 ? 3.592 -2.640 -32.026 1.00 97.19 114 GLN A CA 1
ATOM 854 C C . GLN A 1 114 ? 3.151 -1.386 -31.251 1.00 97.19 114 GLN A C 1
ATOM 856 O O . GLN A 1 114 ? 1.997 -0.978 -31.342 1.00 97.19 114 GLN A O 1
ATOM 861 N N . GLY A 1 115 ? 4.047 -0.775 -30.468 1.00 94.69 115 GLY A N 1
ATOM 862 C CA . GLY A 1 115 ? 3.745 0.388 -29.632 1.00 94.69 115 GLY A CA 1
ATOM 863 C C . GLY A 1 115 ? 3.056 0.055 -28.307 1.00 94.69 115 GLY A C 1
ATOM 864 O O . GLY A 1 115 ? 2.705 0.965 -27.567 1.00 94.69 115 GLY A O 1
ATOM 865 N N . ILE A 1 116 ? 2.884 -1.224 -27.963 1.00 95.06 116 ILE A N 1
ATOM 866 C CA . ILE A 1 116 ? 2.231 -1.647 -26.720 1.00 95.06 116 ILE A CA 1
ATOM 867 C C . ILE A 1 116 ? 3.292 -1.734 -25.621 1.00 95.06 116 ILE A C 1
ATOM 869 O O . ILE A 1 116 ? 3.935 -2.769 -25.462 1.00 95.06 116 ILE A O 1
ATOM 873 N N . LYS A 1 117 ? 3.498 -0.640 -24.878 1.00 90.25 117 LYS A N 1
ATOM 874 C CA . LYS A 1 117 ? 4.543 -0.531 -23.836 1.00 90.25 117 LYS A CA 1
ATOM 875 C C . LYS A 1 117 ? 4.012 -0.432 -22.404 1.00 90.25 117 LYS A C 1
ATOM 877 O O . LYS A 1 117 ? 4.804 -0.416 -21.470 1.00 90.25 117 LYS A O 1
ATOM 882 N N . GLY A 1 118 ? 2.689 -0.400 -22.234 1.00 90.44 118 GLY A N 1
ATOM 883 C CA . GLY A 1 118 ? 2.053 -0.184 -20.931 1.00 90.44 118 GLY A CA 1
ATOM 884 C C . GLY A 1 118 ? 1.890 1.294 -20.569 1.00 90.44 118 GLY A C 1
ATOM 885 O O . GLY A 1 118 ? 1.806 1.624 -19.389 1.00 90.44 118 GLY A O 1
ATOM 886 N N . ASP A 1 119 ? 1.844 2.187 -21.561 1.00 90.12 119 ASP A N 1
ATOM 887 C CA . ASP A 1 119 ? 1.651 3.620 -21.336 1.00 90.12 119 ASP A CA 1
ATOM 888 C C . ASP A 1 119 ? 0.389 3.894 -20.500 1.00 90.12 119 ASP A C 1
ATOM 890 O O . ASP A 1 119 ? -0.693 3.370 -20.771 1.00 90.12 119 ASP A O 1
ATOM 894 N N . GLY A 1 120 ? 0.538 4.712 -19.455 1.00 89.94 120 GLY A N 1
ATOM 895 C CA . GLY A 1 120 ? -0.543 5.048 -18.523 1.00 89.94 120 GLY A CA 1
ATOM 896 C C . GLY A 1 120 ? -0.865 3.974 -17.476 1.00 89.94 120 GLY A C 1
ATOM 897 O O . GLY A 1 120 ? -1.709 4.219 -16.613 1.00 89.94 120 GLY A O 1
ATOM 898 N N . ILE A 1 121 ? -0.200 2.814 -17.502 1.00 92.25 121 ILE A N 1
ATOM 899 C CA . ILE A 1 121 ? -0.361 1.764 -16.491 1.00 92.25 121 ILE A CA 1
ATOM 900 C C . ILE A 1 121 ? 0.635 1.976 -15.351 1.00 92.25 121 ILE A C 1
ATOM 902 O O . ILE A 1 121 ? 1.821 2.208 -15.569 1.00 92.25 121 ILE A O 1
ATOM 906 N N . VAL A 1 122 ? 0.147 1.867 -14.114 1.00 92.62 122 VAL A N 1
ATOM 907 C CA . VAL A 1 122 ? 0.973 1.934 -12.904 1.00 92.62 122 VAL A CA 1
ATOM 908 C C . VAL A 1 122 ? 1.113 0.535 -12.324 1.00 92.62 122 VAL A C 1
ATOM 910 O O . VAL A 1 122 ? 0.115 -0.140 -12.079 1.00 92.62 122 VAL A O 1
ATOM 913 N N . VAL A 1 123 ? 2.354 0.123 -12.076 1.00 93.62 123 VAL A N 1
ATOM 914 C CA . VAL A 1 123 ? 2.695 -1.139 -11.411 1.00 93.62 123 VAL A CA 1
ATOM 915 C C . VAL A 1 123 ? 3.216 -0.815 -10.013 1.00 93.62 123 VAL A C 1
ATOM 917 O O . VAL A 1 123 ? 4.079 0.048 -9.863 1.00 93.62 123 VAL A O 1
ATOM 920 N N . ALA A 1 124 ? 2.680 -1.489 -8.997 1.00 93.44 124 ALA A N 1
ATOM 921 C CA . ALA A 1 124 ? 3.104 -1.355 -7.607 1.00 93.44 124 ALA A CA 1
ATOM 922 C C . ALA A 1 124 ? 3.694 -2.675 -7.104 1.00 93.44 124 ALA A C 1
ATOM 924 O O . ALA A 1 124 ? 3.277 -3.748 -7.542 1.00 93.44 124 ALA A O 1
ATOM 925 N N . ILE A 1 125 ? 4.648 -2.583 -6.177 1.00 92.94 125 ILE A N 1
ATOM 926 C CA . ILE A 1 125 ? 5.299 -3.734 -5.547 1.00 92.94 125 ILE A CA 1
ATOM 927 C C . ILE A 1 125 ? 5.359 -3.541 -4.033 1.00 92.94 125 ILE A C 1
ATOM 929 O O . ILE A 1 125 ? 5.436 -2.409 -3.557 1.00 92.94 125 ILE A O 1
ATOM 933 N N . ILE A 1 126 ? 5.348 -4.647 -3.292 1.00 94.06 126 ILE A N 1
ATOM 934 C CA . ILE A 1 126 ? 5.651 -4.686 -1.858 1.00 94.06 126 ILE A CA 1
ATOM 935 C C . ILE A 1 126 ? 6.914 -5.531 -1.722 1.00 94.06 126 ILE A C 1
ATOM 937 O O . ILE A 1 126 ? 6.879 -6.727 -1.997 1.00 94.06 126 ILE A O 1
ATOM 941 N N . ASP A 1 127 ? 8.030 -4.895 -1.377 1.00 92.69 127 ASP A N 1
ATOM 942 C CA . ASP A 1 127 ? 9.363 -5.504 -1.402 1.00 92.69 127 ASP A CA 1
ATOM 943 C C . ASP A 1 127 ? 10.319 -4.728 -0.467 1.00 92.69 127 ASP A C 1
ATOM 945 O O . ASP A 1 127 ? 9.879 -3.831 0.254 1.00 92.69 127 ASP A O 1
ATOM 949 N N . SER A 1 128 ? 11.623 -5.020 -0.487 1.00 91.56 128 SER A N 1
ATOM 950 C CA . SER A 1 128 ? 12.666 -4.376 0.328 1.00 91.56 128 SER A CA 1
ATOM 951 C C . SER A 1 128 ? 12.879 -2.886 0.043 1.00 91.56 128 SER A C 1
ATOM 953 O O . SER A 1 128 ? 13.617 -2.216 0.766 1.00 91.56 128 SER A O 1
ATOM 955 N N . GLY A 1 129 ? 12.243 -2.375 -1.012 1.00 93.62 129 GLY A N 1
ATOM 956 C CA . GLY A 1 129 ? 12.265 -0.983 -1.428 1.00 93.62 129 GLY A CA 1
ATOM 957 C C . GLY A 1 129 ? 12.762 -0.807 -2.859 1.00 93.62 129 GLY A C 1
ATOM 958 O O . GLY A 1 129 ? 12.746 -1.741 -3.657 1.00 93.62 129 GLY A O 1
ATOM 959 N N . VAL A 1 130 ? 13.184 0.408 -3.216 1.00 94.56 130 VAL A N 1
ATOM 960 C CA . VAL A 1 130 ? 13.811 0.656 -4.524 1.00 94.56 130 VAL A CA 1
ATOM 961 C C . VAL A 1 130 ? 14.835 1.780 -4.481 1.00 94.56 130 VAL A C 1
ATOM 963 O O . VAL A 1 130 ? 14.602 2.850 -3.917 1.00 94.56 130 VAL A O 1
ATOM 966 N N . ARG A 1 131 ? 15.963 1.596 -5.173 1.00 94.62 131 ARG A N 1
ATOM 967 C CA . ARG A 1 131 ? 16.875 2.693 -5.507 1.00 94.62 131 ARG A CA 1
ATOM 968 C C . ARG A 1 131 ? 16.261 3.569 -6.602 1.00 94.62 131 ARG A C 1
ATOM 970 O O . ARG A 1 131 ? 16.605 3.448 -7.776 1.00 94.62 131 ARG A O 1
ATOM 977 N N . HIS A 1 132 ? 15.392 4.507 -6.222 1.00 92.56 132 HIS A N 1
ATOM 978 C CA . HIS A 1 132 ? 14.727 5.415 -7.174 1.00 92.56 132 HIS A CA 1
ATOM 979 C C . HIS A 1 132 ? 15.698 6.266 -8.016 1.00 92.56 132 HIS A C 1
ATOM 981 O O . HIS A 1 132 ? 15.329 6.767 -9.072 1.00 92.56 132 HIS A O 1
ATOM 987 N N . THR A 1 133 ? 16.949 6.431 -7.571 1.00 93.50 133 THR A N 1
ATOM 988 C CA . THR A 1 133 ? 18.000 7.152 -8.308 1.00 93.50 133 THR A CA 1
ATOM 989 C C . THR A 1 133 ? 18.669 6.322 -9.406 1.00 93.50 133 THR A C 1
ATOM 991 O O . THR A 1 133 ? 19.490 6.862 -10.150 1.00 93.50 133 THR A O 1
ATOM 994 N N . HIS A 1 134 ? 18.351 5.026 -9.523 1.00 93.75 134 HIS A N 1
ATOM 995 C CA . HIS A 1 134 ? 18.931 4.153 -10.541 1.00 93.75 134 HIS A CA 1
ATOM 996 C C . HIS A 1 134 ? 18.570 4.645 -11.945 1.00 93.75 134 HIS A C 1
ATOM 998 O O . HIS A 1 134 ? 17.424 5.001 -12.223 1.00 93.75 134 HIS A O 1
ATOM 1004 N N . GLU A 1 135 ? 19.540 4.660 -12.856 1.00 92.62 135 GLU A N 1
ATOM 1005 C CA . GLU A 1 135 ? 19.362 5.282 -14.167 1.00 92.62 135 GLU A CA 1
ATOM 1006 C C . GLU A 1 135 ? 18.286 4.624 -15.038 1.00 92.62 135 GLU A C 1
ATOM 1008 O O . GLU A 1 135 ? 17.615 5.344 -15.774 1.00 92.62 135 GLU A O 1
ATOM 1013 N N . SER A 1 136 ? 18.091 3.307 -14.909 1.00 90.44 136 SER A N 1
ATOM 1014 C CA . SER A 1 136 ? 17.031 2.558 -15.598 1.00 90.44 136 SER A CA 1
ATOM 1015 C C . SER A 1 136 ? 15.634 2.758 -14.993 1.00 90.44 136 SER A C 1
ATOM 1017 O O . SER A 1 136 ? 14.658 2.408 -15.648 1.00 90.44 136 SER A O 1
ATOM 1019 N N . LEU A 1 137 ? 15.519 3.297 -13.769 1.00 92.75 137 LEU A N 1
ATOM 1020 C CA . LEU A 1 137 ? 14.256 3.375 -13.012 1.00 92.75 137 LEU A CA 1
ATOM 1021 C C . LEU A 1 137 ? 13.764 4.807 -12.781 1.00 92.75 137 LEU A C 1
ATOM 1023 O O . LEU A 1 137 ? 12.559 5.044 -12.741 1.00 92.75 137 LEU A O 1
ATOM 1027 N N . LYS A 1 138 ? 14.678 5.774 -12.645 1.00 92.38 138 LYS A N 1
ATOM 1028 C CA . LYS A 1 138 ? 14.361 7.147 -12.217 1.00 92.38 138 LYS A CA 1
ATOM 1029 C C . LYS A 1 138 ? 13.305 7.856 -13.070 1.00 92.38 138 LYS A C 1
ATOM 1031 O O . LYS A 1 138 ? 12.592 8.706 -12.552 1.00 92.38 138 LYS A O 1
ATOM 1036 N N . SER A 1 139 ? 13.212 7.534 -14.362 1.00 91.25 139 SER A N 1
ATOM 1037 C CA . SER A 1 139 ? 12.234 8.135 -15.279 1.00 91.25 139 SER A CA 1
ATOM 1038 C C . SER A 1 139 ? 10.838 7.525 -15.171 1.00 91.25 139 SER A C 1
ATOM 1040 O O . SER A 1 139 ? 9.874 8.181 -15.544 1.00 91.25 139 SER A O 1
ATOM 1042 N N . ASN A 1 140 ? 10.732 6.291 -14.669 1.00 90.06 140 ASN A N 1
ATOM 1043 C CA . ASN A 1 140 ? 9.473 5.549 -14.555 1.00 90.06 140 ASN A CA 1
ATOM 1044 C C . ASN A 1 140 ? 8.883 5.610 -13.141 1.00 90.06 140 ASN A C 1
ATOM 1046 O O . ASN A 1 140 ? 7.804 5.081 -12.884 1.00 90.06 140 ASN A O 1
ATOM 1050 N N . TRP A 1 141 ? 9.587 6.256 -12.212 1.00 89.19 141 TRP A N 1
ATOM 1051 C CA . TRP A 1 141 ? 9.123 6.432 -10.850 1.00 89.19 141 TRP A CA 1
ATOM 1052 C C . TRP A 1 141 ? 7.924 7.387 -10.778 1.00 89.19 141 TRP A C 1
ATOM 1054 O O . TRP A 1 141 ? 8.006 8.554 -11.168 1.00 89.19 141 TRP A O 1
ATOM 1064 N N . ARG A 1 142 ? 6.821 6.909 -10.198 1.00 90.69 142 ARG A N 1
ATOM 1065 C CA . ARG A 1 142 ? 5.665 7.738 -9.848 1.00 90.69 142 ARG A CA 1
ATOM 1066 C C . ARG A 1 142 ? 5.943 8.451 -8.527 1.00 90.69 142 ARG A C 1
ATOM 1068 O O . ARG A 1 142 ? 6.085 7.800 -7.506 1.00 90.69 142 ARG A O 1
ATOM 1075 N N . SER A 1 143 ? 5.984 9.780 -8.510 1.00 86.88 143 SER A N 1
ATOM 1076 C CA . SER A 1 143 ? 6.230 10.535 -7.273 1.00 86.88 143 SER A CA 1
ATOM 1077 C C . SER A 1 143 ? 5.019 10.549 -6.335 1.00 86.88 143 SER A C 1
ATOM 1079 O O . SER A 1 143 ? 5.122 10.180 -5.166 1.00 86.88 143 SER A O 1
ATOM 1081 N N . GLU A 1 144 ? 3.858 10.960 -6.840 1.00 90.12 144 GLU A N 1
ATOM 1082 C CA . GLU A 1 144 ? 2.638 11.090 -6.047 1.00 90.12 144 GLU A CA 1
ATOM 1083 C C . GLU A 1 144 ? 2.024 9.715 -5.751 1.00 90.12 144 GLU A C 1
ATOM 1085 O O . GLU A 1 144 ? 1.679 8.972 -6.673 1.00 90.12 144 GLU A O 1
ATOM 1090 N N . TYR A 1 145 ? 1.882 9.385 -4.463 1.00 88.44 145 TYR A N 1
ATOM 1091 C CA . TYR A 1 145 ? 1.424 8.074 -3.978 1.00 88.44 145 TYR A CA 1
ATOM 1092 C C . TYR A 1 145 ? 2.285 6.884 -4.438 1.00 88.44 145 TYR A C 1
ATOM 1094 O O . TYR A 1 145 ? 1.802 5.756 -4.465 1.00 88.44 145 TYR A O 1
ATOM 1102 N N . GLY A 1 146 ? 3.546 7.112 -4.818 1.00 93.25 146 GLY A N 1
ATOM 1103 C CA . GLY A 1 146 ? 4.419 6.034 -5.288 1.00 93.25 146 GLY A CA 1
ATOM 1104 C C . GLY A 1 146 ? 5.181 5.299 -4.194 1.00 93.25 146 GLY A C 1
ATOM 1105 O O . GLY A 1 146 ? 5.586 4.163 -4.413 1.00 93.25 146 GLY A O 1
ATOM 1106 N N . TRP A 1 147 ? 5.396 5.924 -3.031 1.00 95.19 147 TRP A N 1
ATOM 1107 C CA . TRP A 1 147 ? 6.242 5.384 -1.963 1.00 95.19 147 TRP A CA 1
ATOM 1108 C C . TRP A 1 147 ? 5.507 5.284 -0.638 1.00 95.19 147 TRP A C 1
ATOM 1110 O O . TRP A 1 147 ? 4.826 6.224 -0.222 1.00 95.19 147 TRP A O 1
ATOM 1120 N N . PHE A 1 148 ? 5.728 4.170 0.050 1.00 94.38 148 PHE A N 1
ATOM 1121 C CA . PHE A 1 148 ? 5.348 3.993 1.436 1.00 94.38 148 PHE A CA 1
ATOM 1122 C C . PHE A 1 148 ? 6.370 3.093 2.131 1.00 94.38 148 PHE A C 1
ATOM 1124 O O . PHE A 1 148 ? 6.650 1.994 1.663 1.00 94.38 148 PHE A O 1
ATOM 1131 N N . ASP A 1 149 ? 6.910 3.576 3.246 1.00 94.06 149 ASP A N 1
ATOM 1132 C CA . ASP A 1 149 ? 7.851 2.850 4.095 1.00 94.06 149 ASP A CA 1
ATOM 1133 C C . ASP A 1 149 ? 7.241 2.724 5.498 1.00 94.06 149 ASP A C 1
ATOM 1135 O O . ASP A 1 149 ? 7.291 3.690 6.270 1.00 94.06 149 ASP A O 1
ATOM 1139 N N . PRO A 1 150 ? 6.633 1.570 5.830 1.00 87.75 150 PRO A N 1
ATOM 1140 C CA . PRO A 1 150 ? 5.994 1.376 7.127 1.00 87.75 150 PRO A CA 1
ATOM 1141 C C . PRO A 1 150 ? 7.002 1.276 8.279 1.00 87.75 150 PRO A C 1
ATOM 1143 O O . PRO A 1 150 ? 6.607 1.452 9.430 1.00 87.75 150 PRO A O 1
ATOM 1146 N N . TYR A 1 151 ? 8.283 1.020 7.992 1.00 86.25 151 TYR A N 1
ATOM 1147 C CA . TYR A 1 151 ? 9.298 0.737 9.004 1.00 86.25 151 TYR A CA 1
ATOM 1148 C C . TYR A 1 151 ? 10.098 1.988 9.364 1.00 86.25 151 TYR A C 1
ATOM 1150 O O . TYR A 1 151 ? 10.018 2.483 10.487 1.00 86.25 151 TYR A O 1
ATOM 1158 N N . ASN A 1 152 ? 10.844 2.540 8.403 1.00 90.94 152 ASN A N 1
ATOM 1159 C CA . ASN A 1 152 ? 11.761 3.657 8.651 1.00 90.94 152 ASN A CA 1
ATOM 1160 C C . ASN A 1 152 ? 11.148 5.016 8.297 1.00 90.94 152 ASN A C 1
ATOM 1162 O O . ASN A 1 152 ? 11.763 6.054 8.556 1.00 90.94 152 ASN A O 1
ATOM 1166 N N . LYS A 1 153 ? 9.938 5.029 7.716 1.00 92.88 153 LYS A N 1
ATOM 1167 C CA . LYS A 1 153 ? 9.193 6.244 7.344 1.00 92.88 153 LYS A CA 1
ATOM 1168 C C . LYS A 1 153 ? 10.025 7.189 6.469 1.00 92.88 153 LYS A C 1
ATOM 1170 O O . LYS A 1 153 ? 9.934 8.416 6.577 1.00 92.88 153 LYS A O 1
ATOM 1175 N N . THR A 1 154 ? 10.867 6.621 5.606 1.00 94.38 154 THR A N 1
ATOM 1176 C CA . THR A 1 154 ? 11.688 7.394 4.674 1.00 94.38 154 THR A CA 1
ATOM 1177 C C . THR A 1 154 ? 10.809 8.171 3.695 1.00 94.38 154 THR A C 1
ATOM 1179 O O . THR A 1 154 ? 9.795 7.683 3.202 1.00 94.38 154 THR A O 1
ATOM 1182 N N . LYS A 1 155 ? 11.200 9.416 3.392 1.00 93.00 155 LYS A N 1
ATOM 1183 C CA . LYS A 1 155 ? 10.444 10.282 2.466 1.00 93.00 155 LYS A CA 1
ATOM 1184 C C . LYS A 1 155 ? 10.598 9.880 1.001 1.00 93.00 155 LYS A C 1
ATOM 1186 O O . LYS A 1 155 ? 9.750 10.221 0.185 1.00 93.00 155 LYS A O 1
ATOM 1191 N N . LEU A 1 156 ? 11.710 9.232 0.670 1.00 93.75 156 LEU A N 1
ATOM 1192 C CA . LEU A 1 156 ? 12.054 8.813 -0.680 1.00 93.75 156 LEU A CA 1
ATOM 1193 C C . LEU A 1 156 ? 12.368 7.320 -0.674 1.00 93.75 156 LEU A C 1
ATOM 1195 O O . LEU A 1 156 ? 12.923 6.850 0.323 1.00 93.75 156 LEU A O 1
ATOM 1199 N N . PRO A 1 157 ? 12.109 6.612 -1.786 1.00 94.06 157 PRO A N 1
ATOM 1200 C CA . PRO A 1 157 ? 12.440 5.205 -1.879 1.00 94.06 157 PRO A CA 1
ATOM 1201 C C . PRO A 1 157 ? 13.920 4.939 -1.653 1.00 94.06 157 PRO A C 1
ATOM 1203 O O . PRO A 1 157 ? 14.791 5.588 -2.240 1.00 94.06 157 PRO A O 1
ATOM 1206 N N . SER A 1 158 ? 14.202 3.955 -0.821 1.00 93.56 158 SER A N 1
ATOM 1207 C CA . SER A 1 158 ? 15.534 3.407 -0.635 1.00 93.56 158 SER A CA 1
ATOM 1208 C C . SER A 1 158 ? 15.438 1.890 -0.649 1.00 93.56 158 SER A C 1
ATOM 1210 O O . SER A 1 158 ? 14.365 1.333 -0.444 1.00 93.56 158 SER A O 1
ATOM 1212 N N . ASP A 1 159 ? 16.547 1.227 -0.952 1.00 93.06 159 ASP A N 1
ATOM 1213 C CA . ASP A 1 159 ? 16.640 -0.228 -0.911 1.00 93.06 159 ASP A CA 1
ATOM 1214 C C . ASP A 1 159 ? 18.029 -0.597 -0.412 1.00 93.06 159 ASP A C 1
ATOM 1216 O O . ASP A 1 159 ? 19.029 -0.366 -1.096 1.00 93.06 159 ASP A O 1
ATOM 1220 N N . THR A 1 160 ? 18.097 -1.100 0.814 1.00 88.88 160 THR A N 1
ATOM 1221 C CA . THR A 1 160 ? 19.350 -1.528 1.445 1.00 88.88 160 THR A CA 1
ATOM 1222 C C . THR A 1 160 ? 19.636 -3.009 1.214 1.00 88.88 160 THR A C 1
ATOM 1224 O O . THR A 1 160 ? 20.744 -3.457 1.500 1.00 88.88 160 THR A O 1
ATOM 1227 N N . VAL A 1 161 ? 18.664 -3.758 0.684 1.00 88.75 161 VAL A N 1
ATOM 1228 C CA . VAL A 1 161 ? 18.765 -5.200 0.418 1.00 88.75 161 VAL A CA 1
ATOM 1229 C C . VAL A 1 161 ? 19.057 -5.459 -1.061 1.00 88.75 161 VAL A C 1
ATOM 1231 O O . VAL A 1 161 ? 19.841 -6.342 -1.390 1.00 88.75 161 VAL A O 1
ATOM 1234 N N . GLY A 1 162 ? 18.456 -4.679 -1.960 1.00 89.44 162 GLY A N 1
ATOM 1235 C CA . GLY A 1 162 ? 18.646 -4.752 -3.412 1.00 89.44 162 GLY A CA 1
ATOM 1236 C C . GLY A 1 162 ? 17.619 -5.615 -4.153 1.00 89.44 162 GLY A C 1
ATOM 1237 O O . GLY A 1 162 ? 17.516 -5.504 -5.377 1.00 89.44 162 GLY A O 1
ATOM 1238 N N . HIS A 1 163 ? 16.846 -6.447 -3.444 1.00 90.56 163 HIS A N 1
ATOM 1239 C CA . HIS A 1 163 ? 15.855 -7.344 -4.047 1.00 90.56 163 HIS A CA 1
ATOM 1240 C C . HIS A 1 163 ? 14.755 -6.558 -4.774 1.00 90.56 163 HIS A C 1
ATOM 1242 O O . HIS A 1 163 ? 14.534 -6.778 -5.967 1.00 90.56 163 HIS A O 1
ATOM 1248 N N . GLY A 1 164 ? 14.143 -5.573 -4.114 1.00 93.12 164 GLY A N 1
ATOM 1249 C CA . GLY A 1 164 ? 13.088 -4.764 -4.719 1.00 93.12 164 GLY A CA 1
ATOM 1250 C C . GLY A 1 164 ? 13.572 -3.928 -5.905 1.00 93.12 164 GLY A C 1
ATOM 1251 O O . GLY A 1 164 ? 12.876 -3.824 -6.917 1.00 93.12 164 GLY A O 1
ATOM 1252 N N . THR A 1 165 ? 14.806 -3.417 -5.859 1.00 93.69 165 THR A N 1
ATOM 1253 C CA . THR A 1 165 ? 15.439 -2.730 -6.999 1.00 93.69 165 THR A CA 1
ATOM 1254 C C . THR A 1 165 ? 15.613 -3.663 -8.193 1.00 93.69 165 THR A C 1
ATOM 1256 O O . THR A 1 165 ? 15.309 -3.269 -9.320 1.00 93.69 165 THR A O 1
ATOM 1259 N N . HIS A 1 166 ? 16.067 -4.897 -7.965 1.00 91.50 166 HIS A N 1
ATOM 1260 C CA . HIS A 1 166 ? 16.198 -5.902 -9.019 1.00 91.50 166 HIS A CA 1
ATOM 1261 C C . HIS A 1 166 ? 14.830 -6.265 -9.617 1.00 91.50 166 HIS A C 1
ATOM 1263 O O . HIS A 1 166 ? 14.653 -6.231 -10.835 1.00 91.50 166 HIS A O 1
ATOM 1269 N N . VAL A 1 167 ? 13.840 -6.546 -8.766 1.00 92.75 167 VAL A N 1
ATOM 1270 C CA . VAL A 1 167 ? 12.472 -6.897 -9.174 1.00 92.75 167 VAL A CA 1
ATOM 1271 C C . VAL A 1 167 ? 11.829 -5.774 -9.999 1.00 92.75 167 VAL A C 1
ATOM 1273 O O . VAL A 1 167 ? 11.325 -6.035 -11.094 1.00 92.75 167 VAL A O 1
ATOM 1276 N N . LEU A 1 168 ? 11.909 -4.511 -9.560 1.00 93.56 168 LEU A N 1
ATOM 1277 C CA . LEU A 1 168 ? 11.425 -3.372 -10.357 1.00 93.56 168 LEU A CA 1
ATOM 1278 C C . LEU A 1 168 ? 12.212 -3.175 -11.653 1.00 93.56 168 LEU A C 1
ATOM 1280 O O . LEU A 1 168 ? 11.610 -2.808 -12.660 1.00 93.56 168 LEU A O 1
ATOM 1284 N N . GLY A 1 169 ? 13.519 -3.446 -11.660 1.00 92.12 169 GLY A N 1
ATOM 1285 C CA . GLY A 1 169 ? 14.337 -3.436 -12.876 1.00 92.12 169 GLY A CA 1
ATOM 1286 C C . GLY A 1 169 ? 13.777 -4.354 -13.961 1.00 92.12 169 GLY A C 1
ATOM 1287 O O . GLY A 1 169 ? 13.654 -3.937 -15.110 1.00 92.12 169 GLY A O 1
ATOM 1288 N N . VAL A 1 170 ? 13.345 -5.561 -13.586 1.00 91.50 170 VAL A N 1
ATOM 1289 C CA . VAL A 1 170 ? 12.728 -6.522 -14.515 1.00 91.50 170 VAL A CA 1
ATOM 1290 C C . VAL A 1 170 ? 11.381 -6.023 -15.051 1.00 91.50 170 VAL A C 1
ATOM 1292 O O . VAL A 1 170 ? 11.075 -6.233 -16.222 1.00 91.50 170 VAL A O 1
ATOM 1295 N N . MET A 1 171 ? 10.565 -5.378 -14.213 1.00 91.94 171 MET A N 1
ATOM 1296 C CA . MET A 1 171 ? 9.208 -4.961 -14.596 1.00 91.94 171 MET A CA 1
ATOM 1297 C C . MET A 1 171 ? 9.155 -3.652 -15.382 1.00 91.94 171 MET A C 1
ATOM 1299 O O . MET A 1 171 ? 8.359 -3.534 -16.311 1.00 91.94 171 MET A O 1
ATOM 1303 N N . VAL A 1 172 ? 9.944 -2.654 -14.979 1.00 92.31 172 VAL A N 1
ATOM 1304 C CA . VAL A 1 172 ? 9.827 -1.271 -15.472 1.00 92.31 172 VAL A CA 1
ATOM 1305 C C . VAL A 1 172 ? 11.180 -0.626 -15.792 1.00 92.31 172 VAL A C 1
ATOM 1307 O O . VAL A 1 172 ? 11.257 0.595 -15.922 1.00 92.31 172 VAL A O 1
ATOM 1310 N N . GLY A 1 173 ? 12.256 -1.407 -15.914 1.00 90.62 173 GLY A N 1
ATOM 1311 C CA . GLY A 1 173 ? 13.566 -0.914 -16.343 1.00 90.62 173 GLY A CA 1
ATOM 1312 C C . GLY A 1 173 ? 13.563 -0.404 -17.788 1.00 90.62 173 GLY A C 1
ATOM 1313 O O . GLY A 1 173 ? 12.898 -0.956 -18.661 1.00 90.62 173 GLY A O 1
ATOM 1314 N N . THR A 1 174 ? 14.308 0.674 -18.041 1.00 85.31 174 THR A N 1
ATOM 1315 C CA . THR A 1 174 ? 14.382 1.342 -19.360 1.00 85.31 174 THR A CA 1
ATOM 1316 C C . THR A 1 174 ? 15.715 1.182 -20.087 1.00 85.31 174 THR A C 1
ATOM 1318 O O . THR A 1 174 ? 15.835 1.626 -21.230 1.00 85.31 174 THR A O 1
ATOM 1321 N N . LYS A 1 175 ? 16.713 0.592 -19.430 1.00 69.25 175 LYS A N 1
ATOM 1322 C CA . LYS A 1 175 ? 18.058 0.356 -19.954 1.00 69.25 175 LYS A CA 1
ATOM 1323 C C . LYS A 1 175 ? 18.555 -0.989 -19.476 1.00 69.25 175 LYS A C 1
ATOM 1325 O O . LYS A 1 175 ? 18.259 -1.279 -18.289 1.00 69.25 175 LYS A O 1
#

Radius of gyration: 22.65 Å; chains: 1; bounding box: 51×31×65 Å

Foldseek 3Di:
DPDDDDPVRVVVVVVVLVVVLCVLCVVLVVLVVPPPPPPPWDWDADRVVSDIDTPPQDPVSVVVQCPDPSDPDDDDDDDDDDDDDDDPDDDPDPPPDPDDPVCVVVVVVVCVVVVNDCPPHDDADDDQWEPCVDPQRVVVQDQPVRDDDPDPRDNDIDHPRCPVHVVCCNVRGDD

Sequence (175 aa):
MPSPPTAADSRLAVDSLKEHTTTSQASVKSLLANQVESTAVEVGTTWIDCSMYIDNAPTDLVQKIAALPEVKSIYEPVVMELSQTKSDDKPASPVNEAIEWGVKKIQAPALWAQGIKGDGIVVAIIDSGVRHTHESLKSNWRSEYGWFDPYNKTKLPSDTVGHGTHVLGVMVGTK

InterPro domains:
  IPR000209 Peptidase S8/S53 domain [PF00082] (118-174)
  IPR015500 Peptidase S8, subtilisin-related [PR00723] (118-137)
  IPR015500 Peptidase S8, subtilisin-related [PR00723] (159-172)
  IPR023827 Peptidase S8, subtilisin, Asp-active site [PS00136] (123-134)
  IPR036852 Peptidase S8/S53 domain superfamily [G3DSA:3.40.50.200] (81-175)
  IPR036852 Peptidase S8/S53 domain superfamily [SSF52743] (67-175)
  IPR050131 Subtilisin-like serine protease [PTHR43806] (28-174)